Protein AF-A0A382ESF4-F1 (afdb_monomer)

Sequence (147 aa):
MPLMDVEKRSALSFVPGSHRWNKKFRQQDFGELNPDNQKDVNKAVFDSSWEPMPDIDSDREKYNVVSWEMAAGDCVAFNGRIIHGGSGQLTSGRELQVFNTQWLGNDVKVHFKSYGMDPDHTDKMRHYGMNSGDAVDGSVYPEFNIL

Solvent-accessible surface area (backbone atoms only — not comparable to full-atom values): 9582 Å² total; per-residue (Å²): 56,32,77,41,71,35,56,43,68,47,24,62,31,35,31,74,71,45,52,72,52,98,70,56,60,44,75,83,42,65,43,74,64,47,85,82,68,68,78,91,60,68,68,61,57,67,67,86,90,41,40,76,62,76,75,54,81,84,45,39,72,87,52,55,58,43,63,49,66,37,54,54,68,43,76,82,87,79,66,91,62,40,50,64,50,62,68,82,48,64,62,89,96,60,80,94,50,68,55,83,86,87,86,81,62,97,85,46,55,42,73,83,64,100,55,54,61,90,85,72,55,62,67,63,41,43,74,74,69,54,50,70,69,35,69,77,50,68,89,83,44,85,75,86,81,83,129

Organism: NCBI:txid408172

Structure (mmCIF, N/CA/C/O backbone):
data_AF-A0A382ESF4-F1
#
_entry.id   AF-A0A382ESF4-F1
#
loop_
_atom_site.group_PDB
_atom_site.id
_atom_site.type_symbol
_atom_site.label_atom_id
_atom_site.label_alt_id
_atom_site.label_comp_id
_atom_site.label_asym_id
_atom_site.label_entity_id
_atom_site.label_seq_id
_atom_site.pdbx_PDB_ins_code
_atom_site.Cartn_x
_atom_site.Cartn_y
_atom_site.Cartn_z
_atom_site.occupancy
_atom_site.B_iso_or_equiv
_atom_site.auth_seq_id
_atom_site.auth_comp_id
_atom_site.auth_asym_id
_atom_site.auth_atom_id
_atom_site.pdbx_PDB_model_num
ATOM 1 N N . MET A 1 1 ? -5.433 -9.328 3.497 1.00 96.06 1 MET A N 1
ATOM 2 C CA . MET A 1 1 ? -6.135 -10.520 4.005 1.00 96.06 1 MET A CA 1
ATOM 3 C C . MET A 1 1 ? -5.675 -10.763 5.432 1.00 96.06 1 MET A C 1
ATOM 5 O O . MET A 1 1 ? -4.474 -10.949 5.615 1.00 96.06 1 MET A O 1
ATOM 9 N N . PRO A 1 2 ? -6.543 -10.677 6.447 1.00 96.06 2 PRO A N 1
ATOM 10 C CA . PRO A 1 2 ? -6.136 -10.948 7.812 1.00 96.06 2 PRO A CA 1
ATOM 11 C C . PRO A 1 2 ? -5.982 -12.461 8.032 1.00 96.06 2 PRO A C 1
ATOM 13 O O . PRO A 1 2 ? -6.700 -13.264 7.435 1.00 96.06 2 PRO A O 1
ATOM 16 N N . LEU A 1 3 ? -5.025 -12.848 8.874 1.00 96.88 3 LEU A N 1
ATOM 17 C CA . LEU A 1 3 ? -4.767 -14.246 9.259 1.00 96.88 3 LEU A CA 1
ATOM 18 C C . LEU A 1 3 ? -5.537 -14.655 10.529 1.00 96.88 3 LEU A C 1
ATOM 20 O O . LEU A 1 3 ? -5.321 -15.724 11.087 1.00 96.88 3 LEU A O 1
ATOM 24 N N . MET A 1 4 ? -6.426 -13.775 10.980 1.00 95.12 4 MET A N 1
ATOM 25 C CA . MET A 1 4 ? -7.251 -13.871 12.177 1.00 95.12 4 MET A CA 1
ATOM 26 C C . MET A 1 4 ? -8.509 -13.021 11.979 1.00 95.12 4 MET A C 1
ATOM 28 O O . MET A 1 4 ? -8.555 -12.203 11.061 1.00 95.12 4 MET A O 1
ATOM 32 N N . ASP A 1 5 ? -9.497 -13.164 12.856 1.00 95.69 5 ASP A N 1
ATOM 33 C CA . ASP A 1 5 ? -10.654 -12.270 12.849 1.00 95.69 5 ASP A CA 1
ATOM 34 C C . ASP A 1 5 ? -10.246 -10.852 13.269 1.00 95.69 5 ASP A C 1
ATOM 36 O O . ASP A 1 5 ? -9.446 -10.653 14.191 1.00 95.69 5 ASP A O 1
ATOM 40 N N . VAL A 1 6 ? -10.810 -9.857 12.590 1.00 95.25 6 VAL A N 1
ATOM 41 C CA . VAL A 1 6 ? -10.530 -8.436 12.789 1.00 95.25 6 VAL A CA 1
ATOM 42 C C . VAL A 1 6 ? -11.838 -7.689 13.010 1.00 95.25 6 VAL A C 1
ATOM 44 O O . VAL A 1 6 ? -12.696 -7.598 12.132 1.00 95.25 6 VAL A O 1
ATOM 47 N N . GLU A 1 7 ? -11.961 -7.099 14.196 1.00 95.25 7 GLU A N 1
ATOM 48 C CA . GLU A 1 7 ? -13.051 -6.189 14.533 1.00 95.25 7 GLU A CA 1
ATOM 49 C C . GLU A 1 7 ? -12.981 -4.930 13.658 1.00 95.25 7 GLU A C 1
ATOM 51 O O . GLU A 1 7 ? -11.901 -4.399 13.381 1.00 95.25 7 GLU A O 1
ATOM 56 N N . LYS A 1 8 ? -14.137 -4.366 13.297 1.00 94.31 8 LYS A N 1
ATOM 57 C CA . LYS A 1 8 ? -14.228 -3.181 12.425 1.00 94.31 8 LYS A CA 1
ATOM 58 C C . LYS A 1 8 ? -13.408 -1.990 12.929 1.00 94.31 8 LYS A C 1
ATOM 60 O O . LYS A 1 8 ? -12.912 -1.202 12.126 1.00 94.31 8 LYS A O 1
ATOM 65 N N . ARG A 1 9 ? -13.264 -1.851 14.252 1.00 92.06 9 ARG A N 1
ATOM 66 C CA . ARG A 1 9 ? -12.460 -0.793 14.879 1.00 92.06 9 ARG A CA 1
ATOM 67 C C . ARG A 1 9 ? -10.964 -0.937 14.620 1.00 92.06 9 ARG A C 1
ATOM 69 O O . ARG A 1 9 ? -10.277 0.071 14.636 1.00 92.06 9 ARG A O 1
ATOM 76 N N . SER A 1 10 ? -10.478 -2.154 14.385 1.00 93.50 10 SER A N 1
ATOM 77 C CA . SER A 1 10 ? -9.075 -2.481 14.101 1.00 93.50 10 SER A CA 1
ATOM 78 C C . SER A 1 10 ? -8.799 -2.630 12.602 1.00 93.50 10 SER A C 1
ATOM 80 O O . SER A 1 10 ? -7.643 -2.649 12.185 1.00 93.50 10 SER A O 1
ATOM 82 N N . ALA A 1 11 ? -9.853 -2.757 11.792 1.00 94.12 11 ALA A N 1
ATOM 83 C CA . ALA A 1 11 ? -9.760 -2.963 10.357 1.00 94.12 11 ALA A CA 1
ATOM 84 C C . ALA A 1 11 ? -9.249 -1.724 9.608 1.00 94.12 11 ALA A C 1
ATOM 86 O O . ALA A 1 11 ? -9.372 -0.577 10.052 1.00 94.12 11 ALA A O 1
ATOM 87 N N . LEU A 1 12 ? -8.720 -1.970 8.409 1.00 95.12 12 LEU A N 1
ATOM 88 C CA . LEU A 1 12 ? -8.367 -0.907 7.481 1.00 95.12 12 LEU A CA 1
ATOM 89 C C . LEU A 1 12 ? -9.631 -0.133 7.071 1.00 95.12 12 LEU A C 1
ATOM 91 O O . LEU A 1 12 ? -10.673 -0.719 6.772 1.00 95.12 12 LEU A O 1
ATOM 95 N N . SER A 1 13 ? -9.529 1.191 7.073 1.00 96.31 13 SER A N 1
ATOM 96 C CA . SER A 1 13 ? -10.573 2.112 6.634 1.00 96.31 13 SER A CA 1
ATOM 97 C C . SER A 1 13 ? -10.194 2.757 5.305 1.00 96.31 13 SER A C 1
ATOM 99 O O . SER A 1 13 ? -9.012 2.955 5.026 1.00 96.31 13 SER A O 1
ATOM 101 N N . PHE A 1 14 ? -11.193 3.119 4.503 1.00 97.81 14 PHE A N 1
ATOM 102 C CA . PHE A 1 14 ? -11.013 3.675 3.162 1.00 97.81 14 PHE A CA 1
ATOM 103 C C . PHE A 1 14 ? -11.876 4.914 2.952 1.00 97.81 14 PHE A C 1
ATOM 105 O O . PHE A 1 14 ? -12.993 4.977 3.459 1.00 97.81 14 PHE A O 1
ATOM 112 N N . VAL A 1 15 ? -11.391 5.852 2.136 1.00 97.88 15 VAL A N 1
ATOM 113 C CA . VAL A 1 15 ? -12.175 6.983 1.611 1.00 97.88 15 VAL A CA 1
ATOM 114 C C . VAL A 1 15 ? -12.630 6.642 0.186 1.00 97.88 15 VAL A C 1
ATOM 116 O O . VAL A 1 15 ? -11.813 6.714 -0.747 1.00 97.88 15 VAL A O 1
ATOM 119 N N . PRO A 1 16 ? -13.901 6.256 -0.037 1.00 97.88 16 PRO A N 1
ATOM 120 C CA . PRO A 1 16 ? -14.390 5.881 -1.359 1.00 97.88 16 PRO A CA 1
ATOM 121 C C . PRO A 1 16 ? -14.186 6.997 -2.392 1.00 97.88 16 PRO A C 1
ATOM 123 O O . PRO A 1 16 ? -14.405 8.175 -2.128 1.00 97.88 16 PRO A O 1
ATOM 126 N N . GLY A 1 17 ? -13.738 6.634 -3.596 1.00 97.12 17 GLY A N 1
ATOM 127 C CA . GLY A 1 17 ? -13.536 7.582 -4.701 1.00 97.12 17 GLY A CA 1
ATOM 128 C C . GLY A 1 17 ? -12.284 8.470 -4.616 1.00 97.12 17 GLY A C 1
ATOM 129 O O . GLY A 1 17 ? -11.934 9.090 -5.620 1.00 97.12 17 GLY A O 1
ATOM 130 N N . SER A 1 18 ? -11.560 8.485 -3.491 1.00 97.06 18 SER A N 1
ATOM 131 C CA . SER A 1 18 ? -10.358 9.324 -3.302 1.00 97.06 18 SER A CA 1
ATOM 132 C C . SER A 1 18 ? -9.241 9.080 -4.324 1.00 97.06 18 SER A C 1
ATOM 134 O O . SER A 1 18 ? -8.555 10.015 -4.727 1.00 97.06 18 SER A O 1
ATOM 136 N N . HIS A 1 19 ? -9.123 7.859 -4.850 1.00 95.88 19 HIS A N 1
ATOM 137 C CA . HIS A 1 19 ? -8.184 7.511 -5.927 1.00 95.88 19 HIS A CA 1
ATOM 138 C C . HIS A 1 19 ? -8.377 8.330 -7.221 1.00 95.88 19 HIS A C 1
ATOM 140 O O . HIS A 1 19 ? -7.479 8.374 -8.063 1.00 95.88 19 HIS A O 1
ATOM 146 N N . ARG A 1 20 ? -9.537 8.980 -7.395 1.00 96.56 20 ARG A N 1
ATOM 147 C CA . ARG A 1 20 ? -9.863 9.840 -8.546 1.00 96.56 20 ARG A CA 1
ATOM 148 C C . ARG A 1 20 ? -9.585 11.318 -8.295 1.00 96.56 20 ARG A C 1
ATOM 150 O O . ARG A 1 20 ? -9.730 12.115 -9.219 1.00 96.56 20 ARG A O 1
ATOM 157 N N . TRP A 1 21 ? -9.228 11.710 -7.075 1.00 94.94 21 TRP A N 1
ATOM 158 C CA . TRP A 1 21 ? -8.927 13.104 -6.776 1.00 94.94 21 TRP A CA 1
ATOM 159 C C . TRP A 1 21 ? -7.693 13.550 -7.563 1.00 94.94 21 TRP A C 1
ATOM 161 O O . TRP A 1 21 ? -6.698 12.829 -7.667 1.00 94.94 21 TRP A O 1
ATOM 171 N N . ASN A 1 22 ? -7.755 14.757 -8.124 1.00 93.50 22 ASN A N 1
ATOM 172 C CA . ASN A 1 22 ? -6.653 15.346 -8.883 1.00 93.50 22 ASN A CA 1
ATOM 173 C C . ASN A 1 22 ? -5.647 16.044 -7.953 1.00 93.50 22 ASN A C 1
ATOM 175 O O . ASN A 1 22 ? -5.312 17.210 -8.140 1.00 93.50 22 ASN A O 1
ATOM 179 N N . LYS A 1 23 ? -5.240 15.338 -6.896 1.00 90.50 23 LYS A N 1
ATOM 180 C CA . LYS A 1 23 ? -4.344 15.819 -5.844 1.00 90.50 23 LYS A CA 1
ATOM 181 C C . LYS A 1 23 ? -3.328 14.742 -5.494 1.00 90.50 23 LYS A C 1
ATOM 183 O O . LYS A 1 23 ? -3.600 13.550 -5.649 1.00 90.50 23 LYS A O 1
ATOM 188 N N . LYS A 1 24 ? -2.157 15.168 -5.026 1.00 88.31 24 LYS A N 1
ATOM 189 C CA . LYS A 1 24 ? -1.113 14.290 -4.491 1.00 88.31 24 LYS A CA 1
ATOM 190 C C . LYS A 1 24 ? -0.892 14.666 -3.038 1.00 88.31 2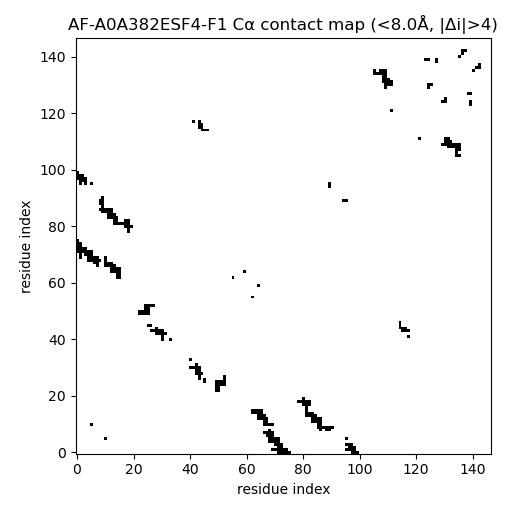4 LYS A C 1
ATOM 192 O O . LYS A 1 24 ? -0.623 15.832 -2.763 1.00 88.31 24 LYS A O 1
ATOM 197 N N . PHE A 1 25 ? -1.004 13.689 -2.148 1.00 89.56 25 PHE A N 1
ATOM 198 C CA . PHE A 1 25 ? -0.799 13.886 -0.719 1.00 89.56 25 PHE A CA 1
ATOM 199 C C . PHE A 1 25 ? 0.488 13.213 -0.281 1.00 89.56 25 PHE A C 1
ATOM 201 O O . PHE A 1 25 ? 0.766 12.089 -0.705 1.00 89.56 25 PHE A O 1
ATOM 208 N N . ARG A 1 26 ? 1.262 13.892 0.562 1.00 85.94 26 ARG A N 1
ATOM 209 C CA . ARG A 1 26 ? 2.427 13.308 1.233 1.00 85.94 26 ARG A CA 1
ATOM 210 C C . ARG A 1 26 ? 1.951 12.134 2.087 1.00 85.94 26 ARG A C 1
ATOM 212 O O . ARG A 1 26 ? 0.948 12.267 2.791 1.00 85.94 26 ARG A O 1
ATOM 219 N N . GLN A 1 27 ? 2.634 10.993 2.012 1.00 79.31 27 GLN A N 1
ATOM 220 C CA . GLN A 1 27 ? 2.388 9.930 2.987 1.00 79.31 27 GLN A CA 1
ATOM 221 C C . GLN A 1 27 ? 2.973 10.362 4.334 1.00 79.31 27 GLN A C 1
ATOM 223 O O . GLN A 1 27 ? 3.895 11.179 4.380 1.00 79.31 27 GLN A O 1
ATOM 228 N N . GLN A 1 28 ? 2.426 9.826 5.422 1.00 77.69 28 GLN A N 1
ATOM 229 C CA . GLN A 1 28 ? 2.998 10.034 6.745 1.00 77.69 28 GLN A CA 1
ATOM 230 C C . GLN A 1 28 ? 4.413 9.445 6.776 1.00 77.69 28 GLN A C 1
ATOM 232 O O . GLN A 1 28 ? 4.602 8.281 6.421 1.00 77.69 28 GLN A O 1
ATOM 237 N N . ASP A 1 29 ? 5.395 10.233 7.216 1.00 76.56 29 ASP A N 1
ATOM 238 C CA . ASP A 1 29 ? 6.707 9.693 7.555 1.00 76.56 29 ASP A CA 1
ATOM 239 C C . ASP A 1 29 ? 6.586 8.967 8.901 1.00 76.56 29 ASP A C 1
ATOM 241 O O . ASP A 1 29 ? 6.529 9.586 9.965 1.00 76.56 29 ASP A O 1
ATOM 245 N N . PHE A 1 30 ? 6.468 7.639 8.860 1.00 73.25 30 PHE A N 1
ATOM 246 C CA . PHE A 1 30 ? 6.404 6.824 10.074 1.00 73.25 30 PHE A CA 1
ATOM 247 C C . PHE A 1 30 ? 7.755 6.770 10.801 1.00 73.25 30 PHE A C 1
ATOM 249 O O . PHE A 1 30 ? 7.780 6.512 12.006 1.00 73.25 30 PHE A O 1
ATOM 256 N N . GLY A 1 31 ? 8.857 7.094 10.115 1.00 71.31 31 GLY A N 1
ATOM 257 C CA . GLY A 1 31 ? 10.165 7.269 10.736 1.00 71.31 31 GLY A CA 1
ATOM 258 C C . GLY A 1 31 ? 10.229 8.470 11.681 1.00 71.31 31 GLY A C 1
ATOM 259 O O . GLY A 1 31 ? 11.092 8.505 12.556 1.00 71.31 31 GLY A O 1
ATOM 260 N N . GLU A 1 32 ? 9.307 9.433 11.569 1.00 73.62 32 GLU A N 1
ATOM 261 C CA . GLU A 1 32 ? 9.180 10.531 12.536 1.00 73.62 32 GLU A CA 1
ATOM 262 C C . GLU A 1 32 ? 8.492 10.108 13.835 1.00 73.62 32 GLU A C 1
ATOM 264 O O . GLU A 1 32 ? 8.803 10.671 14.883 1.00 73.62 32 GLU A O 1
ATOM 269 N N . LEU A 1 33 ? 7.584 9.124 13.798 1.00 73.75 33 LEU A N 1
ATOM 270 C CA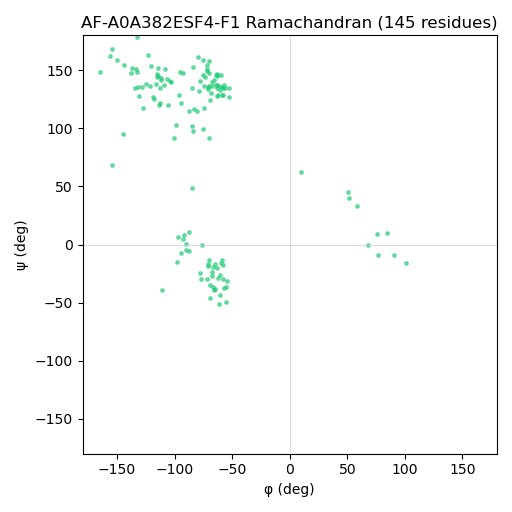 . LEU A 1 33 ? 6.887 8.682 15.010 1.00 73.75 33 LEU A CA 1
ATOM 271 C C . LEU A 1 33 ? 7.849 8.023 16.004 1.00 73.75 33 LEU A C 1
ATOM 273 O O . LEU A 1 33 ? 7.658 8.209 17.201 1.00 73.75 33 LEU A O 1
ATOM 277 N N . ASN A 1 34 ? 8.838 7.267 15.495 1.00 73.81 34 ASN A N 1
ATOM 278 C CA . ASN A 1 34 ? 9.937 6.567 16.187 1.00 73.81 34 ASN A CA 1
ATOM 279 C C . ASN A 1 34 ? 9.841 6.514 17.733 1.00 73.81 34 ASN A C 1
ATOM 281 O O . ASN A 1 34 ? 10.721 7.040 18.422 1.00 73.81 34 ASN A O 1
ATOM 285 N N . PRO A 1 35 ? 8.795 5.878 18.299 1.00 76.06 35 PRO A N 1
ATOM 286 C CA . PRO A 1 35 ? 8.517 5.955 19.735 1.00 76.06 35 PRO A CA 1
ATOM 287 C C . PRO A 1 35 ? 9.596 5.252 20.569 1.00 76.06 35 PRO A C 1
ATOM 289 O O . PRO A 1 35 ? 9.824 5.608 21.724 1.00 76.06 35 PRO A O 1
ATOM 292 N N . ASP A 1 36 ? 10.303 4.303 19.953 1.00 82.94 36 ASP A N 1
ATOM 293 C CA . ASP A 1 36 ? 11.367 3.512 20.566 1.00 82.94 36 ASP A CA 1
ATOM 294 C C . ASP A 1 36 ? 12.769 4.119 20.359 1.00 82.94 36 ASP A C 1
ATOM 296 O O . ASP A 1 36 ? 13.767 3.510 20.745 1.00 82.94 36 ASP A O 1
ATOM 300 N N . ASN A 1 37 ? 12.870 5.316 19.759 1.00 81.62 37 ASN A N 1
ATOM 301 C CA . ASN A 1 37 ? 14.129 6.024 19.482 1.00 81.62 37 ASN A CA 1
ATOM 302 C C . ASN A 1 37 ? 15.183 5.166 18.756 1.00 81.62 37 ASN A C 1
ATOM 304 O O . ASN A 1 37 ? 16.383 5.239 19.048 1.00 81.62 37 ASN A O 1
ATOM 308 N N . GLN A 1 38 ? 14.749 4.349 17.798 1.00 82.19 38 GLN A N 1
ATOM 309 C CA . GLN A 1 38 ? 15.653 3.556 16.973 1.00 82.19 38 GLN A CA 1
ATOM 310 C C . GLN A 1 38 ? 16.566 4.475 16.148 1.00 82.19 38 GLN A C 1
ATOM 312 O O . GLN A 1 38 ? 16.172 5.567 15.729 1.00 82.19 38 GLN A O 1
ATOM 317 N N . LYS A 1 39 ? 17.812 4.044 15.938 1.00 81.19 39 LYS A N 1
ATOM 318 C CA . LYS A 1 39 ? 18.749 4.723 15.035 1.00 81.19 39 LYS A CA 1
ATOM 319 C C . LYS A 1 39 ? 18.501 4.251 13.606 1.00 81.19 39 LYS A C 1
ATOM 321 O O . LYS A 1 39 ? 18.037 3.135 13.411 1.00 81.19 39 LYS A O 1
ATOM 326 N N . ASP A 1 40 ? 18.826 5.105 12.640 1.00 77.69 40 ASP A N 1
ATOM 327 C CA . ASP A 1 40 ? 18.800 4.768 11.210 1.00 77.69 40 ASP A CA 1
ATOM 328 C C . ASP A 1 40 ? 17.423 4.305 10.694 1.00 77.69 40 ASP A C 1
ATOM 330 O O . ASP A 1 40 ? 17.325 3.478 9.792 1.00 77.69 40 ASP A O 1
ATOM 334 N N . VAL A 1 41 ? 16.342 4.856 11.262 1.00 73.69 41 VAL A N 1
ATOM 335 C CA . VAL A 1 41 ? 14.977 4.595 10.784 1.00 73.69 41 VAL A CA 1
ATOM 336 C C . VAL A 1 41 ? 14.791 5.222 9.407 1.00 73.69 41 VAL A C 1
ATOM 338 O O . VAL A 1 41 ? 15.093 6.403 9.207 1.00 73.69 41 VAL A O 1
ATOM 341 N N . ASN A 1 42 ? 14.267 4.434 8.469 1.00 71.12 42 ASN A N 1
ATOM 342 C CA . ASN A 1 42 ? 13.914 4.908 7.137 1.00 71.12 42 ASN A CA 1
ATOM 343 C C . ASN A 1 42 ? 12.928 6.077 7.232 1.00 71.12 42 ASN A C 1
ATOM 345 O O . ASN A 1 42 ? 11.953 6.023 7.981 1.00 71.12 42 ASN A O 1
ATOM 349 N N . LYS A 1 43 ? 13.187 7.124 6.446 1.00 72.62 43 LYS A N 1
ATOM 350 C CA . LYS A 1 43 ? 12.330 8.307 6.356 1.00 72.62 43 LYS A CA 1
ATOM 351 C C . LYS A 1 43 ? 11.674 8.401 4.997 1.00 72.62 43 LYS A C 1
ATOM 353 O O . LYS A 1 43 ? 12.316 8.156 3.973 1.00 72.62 43 LYS A O 1
ATOM 358 N N . ALA A 1 44 ? 10.421 8.827 4.984 1.00 73.31 44 ALA A N 1
ATOM 359 C CA . ALA A 1 44 ? 9.713 9.124 3.751 1.00 73.31 44 ALA A CA 1
ATOM 360 C C . ALA A 1 44 ? 9.971 10.580 3.326 1.00 73.31 44 ALA A C 1
ATOM 362 O O . ALA A 1 44 ? 9.564 11.526 3.997 1.00 73.31 44 ALA A O 1
ATOM 363 N N . VAL A 1 45 ? 10.633 10.774 2.183 1.00 72.38 45 VAL A N 1
ATOM 364 C CA . VAL A 1 45 ? 10.890 12.111 1.624 1.00 72.38 45 VAL A CA 1
ATOM 365 C C . VAL A 1 45 ? 9.964 12.341 0.437 1.00 72.38 45 VAL A C 1
ATOM 367 O O . VAL A 1 45 ? 10.020 11.614 -0.553 1.00 72.38 45 VAL A O 1
ATOM 370 N N . PHE A 1 46 ? 9.126 13.376 0.513 1.00 71.50 46 PHE A N 1
ATOM 371 C CA . PHE A 1 46 ? 8.218 13.753 -0.571 1.00 71.50 46 PHE A CA 1
ATOM 372 C C . PHE A 1 46 ? 8.566 15.114 -1.162 1.00 71.50 46 PHE A C 1
ATOM 374 O O . PHE A 1 46 ? 9.086 16.003 -0.491 1.00 71.50 46 PHE A O 1
ATOM 381 N N . ASP A 1 47 ? 8.221 15.271 -2.437 1.00 75.50 47 ASP A N 1
ATOM 382 C CA . ASP A 1 47 ? 8.299 16.541 -3.148 1.00 75.50 47 ASP A CA 1
ATOM 383 C C . ASP A 1 47 ? 7.452 17.610 -2.431 1.00 75.50 47 ASP A C 1
ATOM 385 O O . ASP A 1 47 ? 6.307 17.369 -2.032 1.00 75.50 47 ASP A O 1
ATOM 389 N N . SER A 1 48 ? 8.013 18.809 -2.269 1.00 78.06 48 SER A N 1
ATOM 390 C CA . SER A 1 48 ? 7.367 19.907 -1.547 1.00 78.06 48 SER A CA 1
ATOM 391 C C . SER A 1 48 ? 6.064 20.382 -2.201 1.00 78.06 48 SER A C 1
ATOM 393 O O . SER A 1 48 ? 5.222 20.955 -1.507 1.00 78.06 48 SER A O 1
ATOM 395 N N . SER A 1 49 ? 5.849 20.098 -3.489 1.00 85.75 49 SER A N 1
ATOM 396 C CA . SER A 1 49 ? 4.603 20.383 -4.213 1.00 85.75 49 SER A CA 1
ATOM 397 C C . SER A 1 49 ? 3.415 19.509 -3.796 1.00 85.75 49 SER A C 1
ATOM 399 O O . SER A 1 49 ? 2.280 19.817 -4.159 1.00 85.75 49 SER A O 1
ATOM 401 N N . TRP A 1 50 ? 3.641 18.418 -3.056 1.00 87.81 50 TRP A N 1
ATOM 402 C CA . TRP A 1 50 ? 2.566 17.537 -2.598 1.00 87.81 50 TRP A CA 1
ATOM 403 C C . TRP A 1 50 ? 1.850 18.153 -1.394 1.00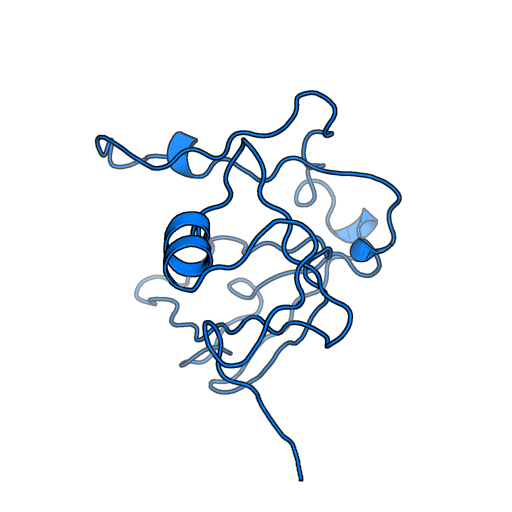 87.81 50 TRP A C 1
ATOM 405 O O . TRP A 1 50 ? 2.486 18.725 -0.504 1.00 87.81 50 TRP A O 1
ATOM 415 N N . GLU A 1 51 ? 0.528 18.008 -1.352 1.00 91.25 51 GLU A N 1
ATOM 416 C CA . GLU A 1 51 ? -0.319 18.518 -0.273 1.00 91.25 51 GLU A CA 1
ATOM 417 C C . GLU A 1 51 ? -0.129 17.684 1.010 1.00 91.25 51 GLU A C 1
ATOM 419 O O . GLU A 1 51 ? 0.154 16.485 0.934 1.00 91.25 51 GLU A O 1
ATOM 424 N N . PRO A 1 52 ? -0.284 18.269 2.209 1.00 89.38 52 PRO A N 1
ATOM 425 C CA . PRO A 1 52 ? -0.399 17.476 3.429 1.00 89.38 52 PRO A CA 1
ATOM 426 C C . PRO A 1 52 ? -1.656 16.599 3.372 1.00 89.38 52 PRO A C 1
ATOM 428 O O . PRO A 1 52 ? -2.672 17.008 2.803 1.00 89.38 52 PRO A O 1
ATOM 431 N N . MET A 1 53 ? -1.598 15.403 3.963 1.00 90.62 53 MET A N 1
ATOM 432 C CA . MET A 1 53 ? -2.777 14.545 4.081 1.00 90.62 53 MET A CA 1
ATOM 433 C C . MET A 1 53 ? -3.879 15.299 4.849 1.00 90.62 53 MET A C 1
ATOM 435 O O . MET A 1 53 ? -3.592 15.837 5.921 1.00 90.62 53 MET A O 1
ATOM 439 N N . PRO A 1 54 ? -5.119 15.387 4.330 1.00 92.12 54 PRO A N 1
ATOM 440 C CA . PRO A 1 54 ? -6.227 15.925 5.107 1.00 92.12 54 PRO A CA 1
ATOM 441 C C . PRO A 1 54 ? -6.447 15.086 6.366 1.00 92.12 54 PRO A C 1
ATOM 443 O O . PRO A 1 54 ? -6.306 13.866 6.335 1.00 92.12 54 PRO A O 1
ATOM 446 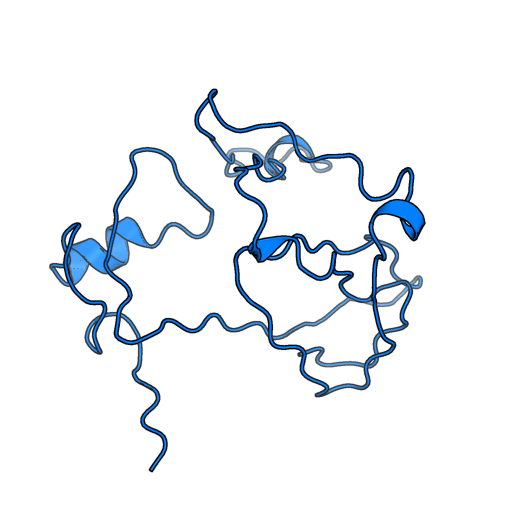N N . ASP A 1 55 ? -6.850 15.735 7.455 1.00 92.56 55 ASP A N 1
ATOM 447 C CA . ASP A 1 55 ? -7.261 15.038 8.670 1.00 92.56 55 ASP A CA 1
ATOM 448 C C . ASP A 1 55 ? -8.598 14.319 8.425 1.00 92.56 55 ASP A C 1
ATOM 450 O O . ASP A 1 55 ? -9.680 14.905 8.530 1.00 92.56 55 ASP A O 1
ATOM 454 N N . ILE A 1 56 ? -8.506 13.054 8.011 1.00 94.62 56 ILE A N 1
ATOM 455 C CA . ILE A 1 56 ? -9.660 12.204 7.711 1.00 94.62 56 ILE A CA 1
ATOM 456 C C . ILE A 1 56 ? -10.425 11.843 8.987 1.00 94.62 56 ILE A C 1
ATOM 458 O O . ILE A 1 56 ? -11.651 11.733 8.950 1.00 94.62 56 ILE A O 1
ATOM 462 N N . ASP A 1 57 ? -9.723 11.668 10.106 1.00 91.12 57 ASP A N 1
ATOM 463 C CA . ASP A 1 57 ? -10.331 11.213 11.355 1.00 91.12 57 ASP A CA 1
ATOM 464 C C . ASP A 1 57 ? -11.088 12.325 12.083 1.00 91.12 57 ASP A C 1
ATOM 466 O O . ASP A 1 57 ? -12.057 12.025 12.783 1.00 91.12 57 ASP A O 1
ATOM 470 N N . SER A 1 58 ? -10.734 13.595 11.855 1.00 94.56 58 SER A N 1
ATOM 471 C CA . SER A 1 58 ? -11.494 14.736 12.384 1.00 94.56 58 SER A CA 1
ATOM 472 C C . SER A 1 58 ? -12.947 14.798 11.901 1.00 94.56 58 SER A C 1
ATOM 474 O O . SER A 1 58 ? -13.790 15.365 12.594 1.00 94.56 58 SER A O 1
ATOM 476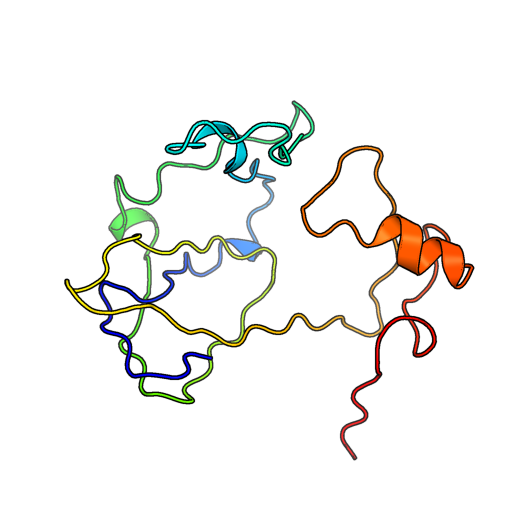 N N . ASP A 1 59 ? -13.254 14.227 10.729 1.00 94.44 59 ASP A N 1
ATOM 477 C CA . ASP A 1 59 ? -14.589 14.276 10.122 1.00 94.44 59 ASP A CA 1
ATOM 478 C C . ASP A 1 59 ? -14.824 13.088 9.172 1.00 94.44 59 ASP A C 1
ATOM 480 O O . ASP A 1 59 ? -14.897 13.210 7.945 1.00 94.44 59 ASP A O 1
ATOM 484 N N . ARG A 1 60 ? -14.922 11.889 9.751 1.00 94.88 60 ARG A N 1
ATOM 485 C CA . ARG A 1 60 ? -15.083 10.636 8.991 1.00 94.88 60 ARG A CA 1
ATOM 486 C C . ARG A 1 60 ? -16.375 10.588 8.166 1.00 94.88 60 ARG A C 1
ATOM 488 O O . ARG A 1 60 ? -16.401 9.928 7.125 1.00 94.88 60 ARG A O 1
ATOM 495 N N . GLU A 1 61 ? -17.429 11.275 8.607 1.00 96.75 61 GLU A N 1
ATOM 496 C CA . GLU A 1 61 ? -18.713 11.341 7.898 1.00 96.75 61 GLU A CA 1
ATOM 497 C C . GLU A 1 61 ? -18.589 12.142 6.601 1.00 96.75 61 GLU A C 1
ATOM 499 O O . GLU A 1 61 ? -18.985 11.650 5.543 1.00 96.75 61 GLU A O 1
ATOM 504 N N . LYS A 1 62 ? -17.940 13.313 6.631 1.00 96.94 62 LYS A N 1
ATOM 505 C CA . LYS A 1 62 ? -17.673 14.122 5.430 1.00 96.94 62 LYS A CA 1
ATOM 506 C C . LYS A 1 62 ? -16.936 13.355 4.336 1.00 96.94 62 LYS A C 1
ATOM 508 O O . LYS A 1 62 ? -17.185 13.579 3.150 1.00 96.94 62 LYS A O 1
ATOM 513 N N . TYR A 1 63 ? -16.016 12.471 4.716 1.00 96.69 63 TYR A N 1
ATOM 514 C CA . TYR A 1 63 ? -15.245 11.665 3.768 1.00 96.69 63 TYR A CA 1
ATOM 515 C C . TYR A 1 63 ? -15.906 10.321 3.426 1.00 96.69 63 TYR A C 1
ATOM 517 O O . TYR A 1 63 ? -15.350 9.569 2.625 1.00 96.69 63 TYR A O 1
ATOM 525 N N . ASN A 1 64 ? -17.085 10.018 3.982 1.00 97.19 64 ASN A N 1
ATOM 526 C CA . ASN A 1 64 ? -17.779 8.738 3.819 1.00 97.19 64 ASN A CA 1
ATOM 527 C C . ASN A 1 64 ? -16.867 7.538 4.117 1.00 97.19 64 ASN A C 1
ATOM 529 O O . ASN A 1 64 ? -16.809 6.587 3.334 1.00 97.19 64 ASN A O 1
ATOM 533 N N . VAL A 1 65 ? -16.099 7.602 5.208 1.00 97.62 65 VAL A N 1
ATOM 534 C CA . VAL A 1 65 ? -15.108 6.568 5.525 1.00 97.62 65 VAL A CA 1
ATOM 535 C C . VAL A 1 65 ? -15.794 5.223 5.760 1.00 97.62 65 VAL A C 1
ATOM 537 O O . VAL A 1 65 ? -16.694 5.106 6.593 1.00 97.62 65 VAL A O 1
ATOM 540 N N . VAL A 1 66 ? -15.329 4.186 5.063 1.00 97.31 66 VAL A N 1
ATOM 541 C CA . VAL A 1 66 ? -15.861 2.821 5.173 1.00 97.31 66 VAL A CA 1
ATOM 542 C C . VAL A 1 66 ? -14.829 1.856 5.744 1.00 97.31 66 VAL A C 1
ATOM 544 O O . VAL A 1 66 ? -13.637 1.965 5.462 1.00 97.31 66 VAL A O 1
ATOM 547 N N . SER A 1 67 ? -15.306 0.900 6.537 1.00 96.81 67 SER A N 1
ATOM 548 C CA . SER A 1 67 ? -14.556 -0.255 7.038 1.00 96.81 67 SER A CA 1
ATOM 549 C C . SER A 1 67 ? -15.525 -1.385 7.392 1.00 96.81 67 SER A C 1
ATOM 551 O O . SER A 1 67 ? -16.729 -1.151 7.576 1.00 96.81 67 SER A O 1
ATOM 553 N N . TRP A 1 68 ? -15.004 -2.603 7.503 1.00 96.38 68 TRP A N 1
ATOM 554 C CA . TRP A 1 68 ? -15.788 -3.815 7.735 1.00 96.38 68 TRP A CA 1
ATOM 555 C C . TRP A 1 68 ? -15.155 -4.658 8.837 1.00 96.38 68 TRP A C 1
ATOM 557 O O . TRP A 1 68 ? -13.940 -4.617 9.025 1.00 96.38 68 TRP A O 1
ATOM 567 N N . GLU A 1 69 ? -15.983 -5.409 9.562 1.00 96.81 69 GLU A N 1
ATOM 568 C CA . GLU A 1 69 ? -15.486 -6.582 10.284 1.00 96.81 69 GLU A CA 1
ATOM 569 C C . GLU A 1 69 ? -15.015 -7.604 9.251 1.00 96.81 69 GLU A C 1
ATOM 571 O O . GLU A 1 69 ? -15.628 -7.727 8.188 1.00 96.81 69 GLU A O 1
ATOM 576 N N . MET A 1 70 ? -13.915 -8.291 9.540 1.00 96.81 70 MET A N 1
ATOM 577 C CA . MET A 1 70 ? -13.319 -9.259 8.624 1.00 96.81 70 MET A CA 1
ATOM 578 C C . MET A 1 70 ? -13.049 -10.558 9.370 1.00 96.81 70 MET A C 1
ATOM 580 O O . MET A 1 70 ? -12.395 -10.538 10.412 1.00 96.81 70 MET A O 1
ATOM 584 N N . ALA A 1 71 ? -13.516 -11.679 8.837 1.00 97.81 71 ALA A N 1
ATOM 585 C CA . ALA A 1 71 ? -13.094 -12.994 9.295 1.00 97.81 71 ALA A CA 1
ATOM 586 C C . ALA A 1 71 ? -11.683 -13.314 8.777 1.00 97.81 71 ALA A C 1
ATOM 588 O O . ALA A 1 71 ? -11.220 -12.750 7.776 1.00 97.81 71 ALA A O 1
ATOM 589 N N . ALA A 1 72 ? -10.993 -14.248 9.433 1.00 97.06 72 ALA A N 1
ATOM 590 C CA . ALA A 1 72 ? -9.737 -14.784 8.916 1.00 97.06 72 ALA A CA 1
ATOM 591 C C . ALA A 1 72 ? -9.908 -15.283 7.465 1.00 97.06 72 ALA A C 1
ATOM 593 O O . ALA A 1 72 ? -10.790 -16.090 7.173 1.00 97.06 72 ALA A O 1
ATOM 594 N N . GLY A 1 73 ? -9.049 -14.817 6.556 1.00 97.50 73 GLY A N 1
ATOM 595 C CA . GLY A 1 73 ? -9.120 -15.155 5.129 1.00 97.50 73 GLY A CA 1
ATOM 596 C C . GLY A 1 73 ? -9.965 -14.211 4.266 1.00 97.50 73 GLY A C 1
ATOM 597 O O . GLY A 1 73 ? -9.861 -14.284 3.041 1.00 97.50 73 GLY A O 1
ATOM 598 N N . ASP A 1 74 ? -10.723 -13.277 4.851 1.00 98.19 74 ASP A N 1
ATOM 599 C CA . ASP A 1 74 ? -11.432 -12.263 4.067 1.00 98.19 74 ASP A CA 1
ATOM 600 C C . ASP A 1 74 ? -10.456 -11.351 3.306 1.00 98.19 74 ASP A C 1
ATOM 602 O O . ASP A 1 74 ? -9.366 -10.986 3.767 1.00 98.19 74 ASP A O 1
ATOM 606 N N . CYS A 1 75 ? -10.865 -10.921 2.116 1.00 96.88 75 CYS A N 1
ATOM 607 C CA . CYS A 1 75 ? -10.031 -10.119 1.232 1.00 96.88 75 CYS A CA 1
ATOM 608 C C . CYS A 1 75 ? -10.685 -8.780 0.904 1.00 96.88 75 CYS A C 1
ATOM 610 O O . CYS A 1 75 ? -11.857 -8.706 0.549 1.00 96.88 75 CYS A O 1
ATOM 612 N N . VAL A 1 76 ? -9.873 -7.723 0.942 1.00 95.94 76 VAL A N 1
ATOM 613 C CA . VAL A 1 76 ? -10.193 -6.429 0.343 1.00 95.94 76 VAL A CA 1
ATOM 614 C C . VAL A 1 76 ? -9.151 -6.133 -0.728 1.00 95.94 76 VAL A C 1
ATOM 616 O O . VAL A 1 76 ? -7.949 -6.193 -0.468 1.00 95.94 76 VAL A O 1
ATOM 619 N N . ALA A 1 77 ? -9.619 -5.836 -1.935 1.00 96.19 77 ALA A N 1
ATOM 620 C CA . ALA A 1 77 ? -8.794 -5.389 -3.048 1.00 96.19 77 ALA A CA 1
ATOM 621 C C . ALA A 1 77 ? -9.149 -3.937 -3.364 1.00 96.19 77 ALA A C 1
ATOM 623 O O . ALA A 1 77 ? -10.325 -3.572 -3.415 1.00 96.19 77 ALA A O 1
ATOM 624 N N . PHE A 1 78 ? -8.139 -3.095 -3.553 1.00 96.31 78 PHE A N 1
ATOM 625 C CA . PHE A 1 78 ? -8.340 -1.668 -3.759 1.00 96.31 78 PHE A CA 1
ATOM 626 C C . PHE A 1 78 ? -7.243 -1.067 -4.637 1.00 96.31 78 PHE A C 1
ATOM 628 O O . PHE A 1 78 ? -6.149 -1.609 -4.769 1.00 96.31 78 PHE A O 1
ATOM 635 N N . ASN A 1 79 ? -7.543 0.078 -5.250 1.00 95.12 79 ASN A N 1
ATOM 636 C CA . ASN A 1 79 ? -6.577 0.821 -6.051 1.00 95.12 79 ASN A CA 1
ATOM 637 C C . ASN A 1 79 ? -5.513 1.469 -5.148 1.00 95.12 79 ASN A C 1
ATOM 639 O O . ASN A 1 79 ? -5.878 2.146 -4.191 1.00 95.12 79 ASN A O 1
ATOM 643 N N . GLY A 1 80 ? -4.225 1.358 -5.492 1.00 90.50 80 GLY A N 1
ATOM 644 C CA . GLY A 1 80 ? -3.122 1.896 -4.678 1.00 90.50 80 GLY A CA 1
ATOM 645 C C . GLY A 1 80 ? -3.152 3.412 -4.425 1.00 90.50 80 GLY A C 1
ATOM 646 O O . GLY A 1 80 ? -2.485 3.888 -3.514 1.00 90.50 80 GLY A O 1
ATOM 647 N N . ARG A 1 81 ? -3.943 4.185 -5.184 1.00 92.00 81 ARG A N 1
ATOM 648 C CA . ARG A 1 81 ? -4.159 5.626 -4.952 1.00 92.00 81 ARG A CA 1
ATOM 649 C C . ARG A 1 81 ? -5.295 5.939 -3.979 1.00 92.00 81 ARG A C 1
ATOM 651 O O . ARG A 1 81 ? -5.534 7.115 -3.709 1.00 92.00 81 ARG A O 1
ATOM 658 N N . ILE A 1 82 ? -6.056 4.948 -3.515 1.00 96.38 82 ILE A N 1
ATOM 659 C CA . ILE A 1 82 ? -7.126 5.205 -2.550 1.00 96.38 82 ILE A CA 1
ATOM 660 C C . ILE A 1 82 ? -6.507 5.648 -1.222 1.00 96.38 82 ILE A C 1
ATOM 662 O O . ILE A 1 82 ? -5.535 5.055 -0.753 1.00 96.38 82 ILE A O 1
ATOM 666 N N . ILE A 1 83 ? -7.077 6.674 -0.600 1.00 95.75 83 ILE A N 1
ATOM 667 C CA . ILE A 1 83 ? -6.735 7.018 0.778 1.00 95.75 83 ILE A CA 1
ATOM 668 C C . ILE A 1 83 ? -7.280 5.907 1.672 1.00 95.75 83 ILE A C 1
ATOM 670 O O . ILE A 1 83 ? -8.473 5.585 1.630 1.00 95.75 83 ILE A O 1
ATOM 674 N N . HIS A 1 84 ? -6.384 5.320 2.454 1.00 95.19 84 HIS A N 1
ATOM 675 C CA . HIS A 1 84 ? -6.672 4.258 3.401 1.00 95.19 84 HIS A CA 1
ATOM 676 C C . HIS A 1 84 ? -5.805 4.423 4.648 1.00 95.19 84 HIS A C 1
ATOM 678 O O . HIS A 1 84 ? -4.729 5.016 4.588 1.00 95.19 84 HIS A O 1
ATOM 684 N N . GLY A 1 85 ? -6.279 3.905 5.775 1.00 92.38 85 GLY A N 1
ATOM 685 C CA . GLY A 1 85 ? -5.577 3.995 7.051 1.00 92.38 85 GLY A CA 1
ATOM 686 C C . GLY A 1 85 ? -6.149 3.024 8.073 1.00 92.38 85 GLY A C 1
ATOM 687 O O . GLY A 1 85 ? -7.334 2.688 8.030 1.00 92.38 85 GLY A O 1
ATOM 688 N N . GLY A 1 86 ? -5.293 2.528 8.962 1.00 89.25 86 GLY A N 1
ATOM 689 C CA . GLY A 1 86 ? -5.705 1.764 10.137 1.00 89.25 86 GLY A CA 1
ATOM 690 C C . GLY A 1 86 ? -5.876 2.701 11.328 1.00 89.25 86 GLY A C 1
ATOM 691 O O . GLY A 1 86 ? -5.152 3.683 11.445 1.00 89.25 86 GLY A O 1
ATOM 692 N N . SER A 1 87 ? -6.805 2.391 12.227 1.00 84.75 87 SER A N 1
ATOM 693 C CA . SER A 1 87 ? -7.044 3.193 13.438 1.00 84.75 87 SER A CA 1
ATOM 694 C C . SER A 1 87 ? -5.925 3.085 14.486 1.00 84.75 87 SER A C 1
ATOM 696 O O . SER A 1 87 ? -5.904 3.853 15.442 1.00 84.75 87 SER A O 1
ATOM 698 N N . GLY A 1 88 ? -5.066 2.061 14.383 1.00 83.19 88 GLY A N 1
ATOM 699 C CA . GLY A 1 88 ? -4.131 1.665 15.442 1.00 83.19 88 GLY A CA 1
ATOM 700 C C . GLY A 1 88 ? -4.807 1.083 16.693 1.00 83.19 88 GLY A C 1
ATOM 701 O O . GLY A 1 88 ? -4.126 0.698 17.640 1.00 83.19 88 GLY A O 1
ATOM 702 N N . GLN A 1 89 ? -6.140 0.989 16.717 1.00 86.62 89 GLN A N 1
ATOM 703 C CA . GLN A 1 89 ? -6.897 0.487 17.859 1.00 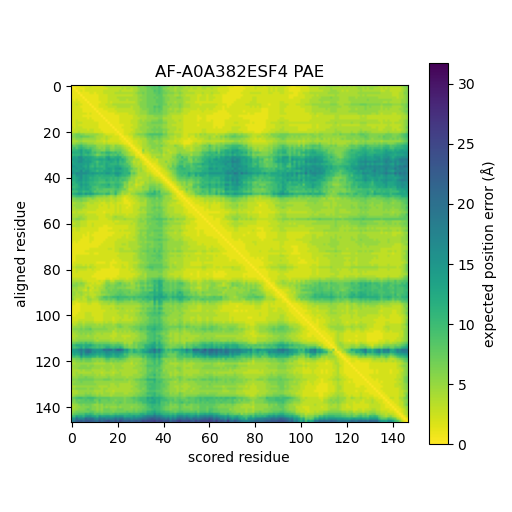86.62 89 GLN A CA 1
ATOM 704 C C . GLN A 1 89 ? -6.954 -1.036 17.809 1.00 86.62 89 GLN A C 1
ATOM 706 O O . GLN A 1 89 ? -7.794 -1.609 17.116 1.00 86.62 89 GLN A O 1
ATOM 711 N N . LEU A 1 90 ? -6.077 -1.697 18.558 1.00 88.00 90 LEU A N 1
ATOM 712 C CA . LEU A 1 90 ? -6.109 -3.145 18.753 1.00 88.00 90 LEU A CA 1
ATOM 713 C C . LEU A 1 90 ? -6.671 -3.494 20.130 1.00 88.00 90 LEU A C 1
ATOM 715 O O . LEU A 1 90 ? -6.372 -2.840 21.130 1.00 88.00 90 LEU A O 1
ATOM 719 N N . THR A 1 91 ? -7.497 -4.541 20.187 1.00 86.50 91 THR A N 1
ATOM 720 C CA . THR A 1 91 ? -7.938 -5.120 21.461 1.00 86.50 91 THR A CA 1
ATOM 721 C C . THR A 1 91 ? -6.713 -5.579 22.255 1.00 86.50 91 THR A C 1
ATOM 723 O O . THR A 1 91 ? -5.812 -6.203 21.699 1.00 86.50 91 THR A O 1
ATOM 726 N N . SER A 1 92 ? -6.677 -5.286 23.559 1.00 88.88 92 SER A N 1
ATOM 727 C CA . SER A 1 92 ? -5.567 -5.701 24.426 1.00 88.88 92 SER A CA 1
ATOM 728 C C . SER A 1 92 ? -5.313 -7.210 24.320 1.00 88.88 92 SER A C 1
ATOM 730 O O . SER A 1 92 ? -6.256 -8.003 24.319 1.00 88.88 92 SER A O 1
ATOM 732 N N . GLY A 1 93 ? -4.042 -7.599 24.196 1.00 87.69 93 GLY A N 1
ATOM 733 C CA . GLY A 1 93 ? -3.637 -8.997 24.026 1.00 87.69 93 GLY A CA 1
ATOM 734 C C . GLY A 1 93 ? -3.874 -9.578 22.626 1.00 87.69 93 GLY A C 1
ATOM 735 O O . GLY A 1 93 ? -3.738 -10.787 22.452 1.00 87.69 93 GLY A O 1
ATOM 736 N N . ARG A 1 94 ? -4.236 -8.760 21.628 1.00 86.44 94 ARG A N 1
ATOM 737 C CA . ARG A 1 94 ? -4.274 -9.160 20.213 1.00 86.44 94 ARG A CA 1
ATOM 738 C C . ARG A 1 94 ? -3.077 -8.592 19.460 1.00 86.44 94 ARG A C 1
ATOM 740 O O . ARG A 1 94 ? -2.736 -7.425 19.624 1.00 86.44 94 ARG A O 1
ATOM 747 N N . GLU A 1 95 ? -2.523 -9.396 18.563 1.00 89.88 95 GLU A N 1
ATOM 748 C CA . GLU A 1 95 ? -1.528 -8.970 17.581 1.00 89.88 95 GLU A CA 1
ATOM 749 C C . GLU A 1 95 ? -2.143 -9.057 16.191 1.00 89.88 95 GLU A C 1
ATOM 751 O O . GLU A 1 95 ? -2.591 -10.127 15.793 1.00 89.88 95 GLU A O 1
ATOM 756 N N . LEU A 1 96 ? -2.188 -7.948 15.452 1.00 91.12 96 LEU A N 1
ATOM 757 C CA . LEU A 1 96 ? -2.755 -7.946 14.107 1.00 91.12 96 LEU A CA 1
ATOM 758 C C . LEU A 1 96 ? -1.803 -8.625 13.120 1.00 91.12 96 LEU A C 1
ATOM 760 O O . LEU A 1 96 ? -0.712 -8.126 12.855 1.00 91.12 96 LEU A O 1
ATOM 764 N N . GLN A 1 97 ? -2.259 -9.723 12.521 1.00 93.62 97 GLN A N 1
ATOM 765 C CA . GLN A 1 97 ? -1.518 -10.459 11.501 1.00 93.62 97 GLN A CA 1
ATOM 766 C C . GLN A 1 97 ? -2.234 -10.363 10.155 1.00 93.62 97 GLN A C 1
ATOM 768 O O . GLN A 1 97 ? -3.390 -10.768 10.014 1.00 93.62 97 GLN A O 1
ATOM 773 N N . VAL A 1 98 ? -1.550 -9.814 9.150 1.00 94.19 98 VAL A N 1
ATOM 774 C CA . VAL A 1 98 ? -2.118 -9.566 7.820 1.00 94.19 98 VAL A CA 1
ATOM 775 C C . VAL A 1 98 ? -1.140 -10.024 6.752 1.00 94.19 98 VAL A C 1
ATOM 777 O O . VAL A 1 98 ? 0.041 -9.696 6.792 1.00 94.19 98 VAL A O 1
ATOM 780 N N . PHE A 1 99 ? -1.662 -10.728 5.755 1.00 95.75 99 PHE A N 1
ATOM 781 C CA . PHE A 1 99 ? -0.988 -10.961 4.489 1.00 95.75 99 PHE A CA 1
ATOM 782 C C . PHE A 1 99 ? -1.426 -9.899 3.474 1.00 95.75 99 PHE A C 1
ATOM 784 O O . PHE A 1 99 ? -2.626 -9.747 3.191 1.00 95.75 99 PHE A O 1
ATOM 791 N N . ASN A 1 100 ? -0.463 -9.149 2.938 1.00 94.12 100 ASN A N 1
ATOM 792 C CA . ASN A 1 100 ? -0.674 -8.168 1.880 1.00 94.12 100 ASN A CA 1
ATOM 793 C C . ASN A 1 100 ? 0.072 -8.581 0.604 1.00 94.12 100 ASN A C 1
ATOM 795 O O . ASN A 1 100 ? 1.129 -9.201 0.635 1.00 94.12 100 ASN A O 1
ATOM 799 N N . THR A 1 101 ? -0.511 -8.247 -0.542 1.00 93.31 101 THR A N 1
ATOM 800 C CA . THR A 1 101 ? 0.125 -8.400 -1.852 1.00 93.31 101 THR A CA 1
ATOM 801 C C . THR A 1 101 ? -0.169 -7.159 -2.674 1.00 93.31 101 THR A C 1
ATOM 803 O O . THR A 1 101 ? -1.219 -6.534 -2.518 1.00 93.31 101 THR A O 1
ATOM 806 N N . GLN A 1 102 ? 0.776 -6.784 -3.530 1.00 91.62 102 GLN A N 1
ATOM 807 C CA . GLN A 1 102 ? 0.617 -5.700 -4.491 1.00 91.62 102 GLN A CA 1
ATOM 808 C C . GLN A 1 102 ? 0.699 -6.288 -5.892 1.00 91.62 102 GLN A C 1
ATOM 810 O O . GLN A 1 102 ? 1.523 -7.161 -6.157 1.00 91.62 102 GLN A O 1
ATOM 815 N N . TRP A 1 103 ? -0.177 -5.807 -6.766 1.00 92.06 103 TRP A N 1
ATOM 816 C CA . TRP A 1 103 ? -0.357 -6.323 -8.114 1.00 92.06 103 TRP A CA 1
ATOM 817 C C . TRP A 1 103 ? -0.187 -5.170 -9.090 1.00 92.06 103 TRP A C 1
ATOM 819 O O . TRP A 1 103 ? -0.674 -4.064 -8.841 1.00 92.06 103 TRP A O 1
ATOM 829 N N . LEU A 1 104 ? 0.510 -5.427 -10.190 1.00 91.44 104 LEU A N 1
ATOM 830 C CA . LEU A 1 104 ? 0.742 -4.457 -11.251 1.00 91.44 104 LEU A CA 1
ATOM 831 C C . LEU A 1 104 ? -0.019 -4.895 -12.501 1.00 91.44 104 LEU A C 1
ATOM 833 O O . LEU A 1 104 ? -0.128 -6.087 -12.776 1.00 91.44 104 LEU A O 1
ATOM 837 N N . GLY A 1 105 ? -0.562 -3.924 -13.233 1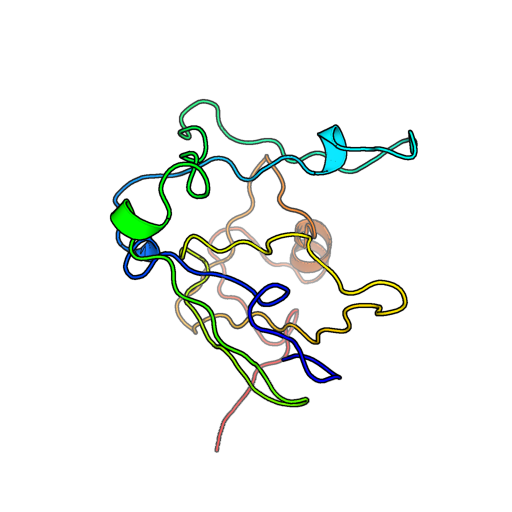.00 89.94 105 GLY A N 1
ATOM 838 C CA . GLY A 1 105 ? -1.138 -4.164 -14.552 1.00 89.94 105 GLY A CA 1
ATOM 839 C C . GLY A 1 105 ? -0.058 -4.252 -15.629 1.00 89.94 105 GLY A C 1
ATOM 840 O O . GLY A 1 105 ? 1.050 -3.741 -15.458 1.00 89.94 105 GLY A O 1
ATOM 841 N N . ASN A 1 106 ? -0.406 -4.842 -16.772 1.00 89.12 106 ASN A N 1
ATOM 842 C CA . ASN A 1 106 ? 0.504 -5.012 -17.913 1.00 89.12 106 ASN A CA 1
ATOM 843 C C . ASN A 1 106 ? 0.948 -3.677 -18.548 1.00 89.12 106 ASN A C 1
ATOM 845 O O . ASN A 1 106 ? 1.903 -3.634 -19.321 1.00 89.12 106 ASN A O 1
ATOM 849 N N . ASP A 1 107 ? 0.244 -2.585 -18.254 1.00 91.62 107 ASP A N 1
ATOM 850 C CA . ASP A 1 107 ? 0.522 -1.230 -18.730 1.00 91.62 107 ASP A CA 1
ATOM 851 C C . ASP A 1 107 ? 1.462 -0.435 -17.806 1.00 91.62 107 ASP A C 1
ATOM 853 O O . ASP A 1 107 ? 1.869 0.680 -18.148 1.00 91.62 107 ASP A O 1
ATOM 857 N N . VAL A 1 108 ? 1.846 -0.997 -16.656 1.00 92.31 108 VAL A N 1
ATOM 858 C CA . VAL A 1 108 ? 2.745 -0.343 -15.702 1.00 92.31 108 VAL A CA 1
ATOM 859 C C . VAL A 1 108 ? 4.168 -0.279 -16.253 1.00 92.31 108 VAL A C 1
ATOM 861 O O . VAL A 1 108 ? 4.718 -1.257 -16.763 1.00 92.31 108 VAL A O 1
ATOM 864 N N . LYS A 1 109 ? 4.789 0.893 -16.096 1.00 94.12 109 LYS A N 1
ATOM 865 C CA . LYS A 1 109 ? 6.194 1.138 -16.424 1.00 94.12 109 LYS A CA 1
ATOM 866 C C . LYS A 1 109 ? 7.007 1.444 -15.177 1.00 94.12 109 LYS A C 1
ATOM 868 O O . LYS A 1 109 ? 6.527 2.123 -14.267 1.00 94.12 109 LYS A O 1
ATOM 873 N N . VAL A 1 110 ? 8.257 0.994 -15.174 1.00 93.81 110 VAL A N 1
ATOM 874 C CA . VAL A 1 110 ? 9.245 1.361 -14.159 1.00 93.81 110 VAL A CA 1
ATOM 875 C C . VAL A 1 110 ? 9.471 2.869 -14.208 1.00 93.81 110 VAL A C 1
ATOM 877 O O . VAL A 1 110 ? 9.613 3.468 -15.274 1.00 93.81 110 VAL A O 1
ATOM 880 N N . HIS A 1 111 ? 9.521 3.501 -13.042 1.00 91.75 111 HIS A N 1
ATOM 881 C CA . HIS A 1 111 ? 9.868 4.908 -12.927 1.00 91.75 111 HIS A CA 1
ATOM 882 C C . HIS A 1 111 ? 10.669 5.134 -11.647 1.00 91.75 111 HIS A C 1
ATOM 884 O O . HIS A 1 111 ? 10.102 5.311 -10.567 1.00 91.75 111 HIS A O 1
ATOM 890 N N . PHE A 1 112 ? 11.995 5.120 -11.778 1.00 90.12 112 PHE A N 1
ATOM 891 C CA . PHE A 1 112 ? 12.890 5.433 -10.671 1.00 90.12 112 PHE A CA 1
ATOM 892 C C . PHE A 1 112 ? 12.815 6.916 -10.329 1.00 90.12 112 PHE A C 1
ATOM 894 O O . PHE A 1 112 ? 12.845 7.779 -11.210 1.00 90.12 112 PHE A O 1
ATOM 901 N N . LYS A 1 113 ? 12.755 7.205 -9.032 1.00 83.38 113 LYS A N 1
ATOM 902 C CA . LYS A 1 113 ? 12.708 8.559 -8.487 1.00 83.38 113 LYS A CA 1
ATOM 903 C C . LYS A 1 113 ? 13.903 8.778 -7.573 1.00 83.38 113 LYS A C 1
ATOM 905 O O . LYS A 1 113 ? 14.423 7.837 -6.990 1.00 83.38 113 LYS A O 1
ATOM 910 N N . SER A 1 114 ? 14.320 10.032 -7.430 1.00 77.56 114 SER A N 1
ATOM 911 C CA . SER A 1 114 ? 15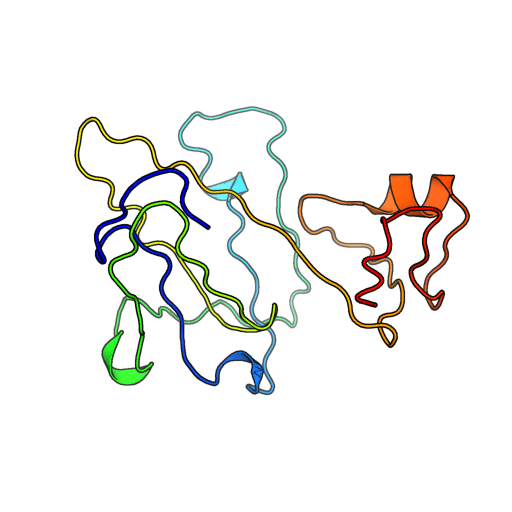.380 10.429 -6.492 1.00 77.56 114 SER A CA 1
ATOM 912 C C . SER A 1 114 ? 14.914 10.481 -5.033 1.00 77.56 114 SER A C 1
ATOM 914 O O . SER A 1 114 ? 15.683 10.859 -4.157 1.00 77.56 114 SER A O 1
ATOM 916 N N . TYR A 1 115 ? 13.643 10.172 -4.788 1.00 71.56 115 TYR A N 1
ATOM 917 C CA . TYR A 1 115 ? 13.014 10.144 -3.480 1.00 71.56 115 TYR A CA 1
ATOM 918 C C . TYR A 1 115 ? 12.237 8.834 -3.342 1.00 71.56 115 TYR A C 1
ATOM 920 O O . TYR A 1 115 ? 11.592 8.386 -4.296 1.00 71.56 115 TYR A O 1
ATOM 928 N N . GLY A 1 116 ? 12.378 8.199 -2.180 1.00 62.62 116 GLY A N 1
ATOM 929 C CA . GLY A 1 116 ? 12.036 6.796 -1.975 1.00 62.62 116 GLY A CA 1
ATOM 930 C C . GLY A 1 116 ? 10.760 6.589 -1.168 1.00 62.62 116 GLY A C 1
ATOM 931 O O . GLY A 1 116 ? 10.483 7.322 -0.220 1.00 62.62 116 GLY A O 1
ATOM 932 N N . MET A 1 117 ? 10.009 5.562 -1.568 1.00 62.81 117 MET A N 1
ATOM 933 C CA . MET A 1 117 ? 9.056 4.853 -0.714 1.00 62.81 117 MET A CA 1
ATOM 934 C C . MET A 1 117 ? 9.755 3.620 -0.134 1.00 62.81 117 MET A C 1
ATOM 936 O O . MET A 1 117 ? 10.601 3.037 -0.805 1.00 62.81 117 MET A O 1
ATOM 940 N N . ASP A 1 118 ? 9.377 3.211 1.074 1.00 66.06 118 ASP A N 1
ATOM 941 C CA . ASP A 1 118 ? 9.815 1.953 1.689 1.00 66.06 118 ASP A CA 1
ATOM 942 C C . ASP A 1 118 ? 8.740 0.869 1.442 1.00 66.06 118 ASP A C 1
ATOM 944 O O . ASP A 1 118 ? 7.560 1.140 1.703 1.00 66.06 118 ASP A O 1
ATOM 948 N N . PRO A 1 119 ? 9.075 -0.331 0.917 1.00 72.50 119 PRO A N 1
ATOM 949 C CA . PRO A 1 119 ? 10.393 -0.778 0.449 1.00 72.50 119 PRO A CA 1
ATOM 950 C C . PRO A 1 119 ? 10.818 -0.180 -0.896 1.00 72.50 119 PRO A C 1
ATOM 952 O O . PRO A 1 119 ? 10.053 -0.164 -1.863 1.00 72.50 119 PRO A O 1
ATOM 955 N N . ASP A 1 120 ? 12.087 0.235 -0.973 1.00 82.75 120 ASP A N 1
ATOM 956 C CA . ASP A 1 120 ? 12.716 0.638 -2.230 1.00 82.75 120 ASP A CA 1
ATOM 957 C C . ASP A 1 120 ? 13.217 -0.600 -2.987 1.00 82.75 120 ASP A C 1
ATOM 959 O O . ASP A 1 120 ? 14.098 -1.336 -2.540 1.00 82.75 120 ASP A O 1
ATOM 963 N N . HIS A 1 121 ? 12.642 -0.838 -4.164 1.00 87.25 121 HIS A N 1
ATOM 964 C CA . HIS A 1 121 ? 13.012 -1.948 -5.040 1.00 87.25 121 HIS A CA 1
ATOM 965 C C . HIS A 1 121 ? 14.000 -1.553 -6.149 1.00 87.25 121 HIS A C 1
ATOM 967 O O . HIS A 1 121 ? 14.302 -2.386 -7.008 1.00 87.25 121 HIS A O 1
ATOM 973 N N . THR A 1 122 ? 14.516 -0.319 -6.146 1.00 89.31 122 THR A N 1
ATOM 974 C CA . THR A 1 122 ? 15.378 0.226 -7.208 1.00 89.31 122 THR A CA 1
ATOM 975 C C . THR A 1 122 ? 16.607 -0.638 -7.460 1.00 89.31 122 THR A C 1
ATOM 977 O O . THR A 1 122 ? 16.859 -1.015 -8.604 1.00 89.31 122 THR A O 1
ATOM 980 N N . ASP A 1 123 ? 17.342 -1.014 -6.413 1.00 90.94 123 ASP A N 1
ATOM 981 C CA . ASP A 1 123 ? 18.563 -1.812 -6.566 1.00 90.94 123 ASP A CA 1
ATOM 982 C C . ASP A 1 123 ? 18.272 -3.214 -7.106 1.00 90.94 123 ASP A C 1
ATOM 984 O O . ASP A 1 123 ? 18.982 -3.695 -7.989 1.00 90.94 123 ASP A O 1
ATOM 988 N N . LYS A 1 124 ? 17.176 -3.844 -6.656 1.00 91.75 124 LYS A N 1
ATOM 989 C CA . LYS A 1 124 ? 16.720 -5.132 -7.196 1.00 91.75 124 LYS A CA 1
ATOM 990 C C . LYS A 1 124 ? 16.390 -4.999 -8.682 1.00 91.75 124 LYS A C 1
ATOM 992 O O . LYS A 1 124 ? 16.886 -5.781 -9.482 1.00 91.75 124 LYS A O 1
ATOM 997 N N . MET A 1 125 ? 15.579 -4.016 -9.065 1.00 93.44 125 MET A N 1
ATOM 998 C CA . MET A 1 125 ? 15.197 -3.805 -10.465 1.00 93.44 125 MET A CA 1
ATOM 999 C C . MET A 1 125 ? 16.425 -3.535 -11.353 1.00 93.44 125 MET A C 1
ATOM 1001 O O . MET A 1 125 ? 16.557 -4.136 -12.418 1.00 93.44 125 MET A O 1
ATOM 1005 N N . ARG A 1 126 ? 17.362 -2.695 -10.893 1.00 93.88 126 ARG A N 1
ATOM 1006 C CA . ARG A 1 126 ? 18.614 -2.400 -11.611 1.00 93.88 126 ARG A CA 1
ATOM 1007 C C . ARG A 1 126 ? 19.527 -3.611 -11.735 1.00 93.88 126 ARG A C 1
ATOM 1009 O O . ARG A 1 126 ? 20.147 -3.784 -12.778 1.00 93.88 126 ARG A O 1
ATOM 1016 N N . HIS A 1 127 ? 19.603 -4.453 -10.705 1.00 95.06 127 HIS A N 1
ATOM 1017 C CA . HIS A 1 127 ? 20.373 -5.697 -10.752 1.00 95.06 127 HIS A CA 1
ATOM 1018 C C . HIS A 1 127 ? 19.918 -6.612 -11.900 1.00 95.06 127 HIS A C 1
ATOM 1020 O O . HIS A 1 127 ? 20.753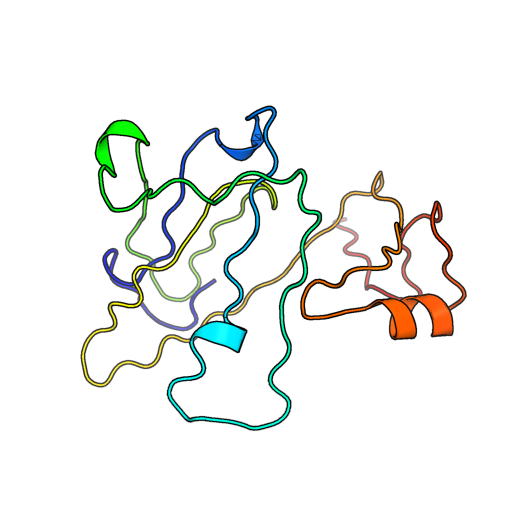 -7.216 -12.565 1.00 95.06 127 HIS A O 1
ATOM 1026 N N . TYR A 1 128 ? 18.613 -6.652 -12.179 1.00 95.19 128 TYR A N 1
ATOM 1027 C CA . TYR A 1 128 ? 18.033 -7.381 -13.313 1.00 95.19 128 TYR A CA 1
ATOM 1028 C C . TYR A 1 128 ? 17.973 -6.559 -14.616 1.00 95.19 128 TYR A C 1
ATOM 1030 O O . TYR A 1 128 ? 17.367 -6.991 -15.591 1.00 95.19 128 TYR A O 1
ATOM 1038 N N . GLY A 1 129 ? 18.621 -5.390 -14.667 1.00 95.06 129 GLY A N 1
ATOM 1039 C CA . GLY A 1 129 ? 18.787 -4.597 -15.888 1.00 95.06 129 GLY A CA 1
ATOM 1040 C C . GLY A 1 129 ? 17.628 -3.665 -16.248 1.00 95.06 129 GLY A C 1
ATOM 1041 O O . GLY A 1 129 ? 17.651 -3.094 -17.337 1.00 95.06 129 GLY A O 1
ATOM 1042 N N . MET A 1 130 ? 16.640 -3.473 -15.366 1.00 95.31 130 MET A N 1
ATOM 1043 C CA . MET A 1 130 ? 15.514 -2.569 -15.632 1.00 95.31 130 MET A CA 1
ATOM 1044 C C . MET A 1 130 ? 15.909 -1.088 -15.539 1.00 95.31 130 MET A C 1
ATOM 1046 O O . MET A 1 130 ? 16.665 -0.677 -14.652 1.00 95.31 130 MET A O 1
ATOM 1050 N N . ASN A 1 131 ? 15.311 -0.273 -16.409 1.00 95.19 131 ASN A N 1
ATOM 1051 C CA . ASN A 1 131 ? 15.442 1.181 -16.492 1.00 95.19 131 ASN A CA 1
ATOM 1052 C C . ASN A 1 131 ? 14.077 1.874 -16.369 1.00 95.19 131 ASN A C 1
ATOM 1054 O O . ASN A 1 131 ? 13.022 1.278 -16.578 1.00 95.19 131 ASN A O 1
ATOM 1058 N N . SER A 1 132 ? 14.081 3.178 -16.076 1.00 95.62 132 SER A N 1
ATOM 1059 C CA . SER A 1 132 ? 12.857 3.985 -16.160 1.00 95.62 132 SER A CA 1
ATOM 1060 C C . SER A 1 132 ? 12.276 3.943 -17.579 1.00 95.62 132 SER A C 1
ATOM 1062 O O . SER A 1 132 ? 12.972 4.261 -18.539 1.00 95.62 132 SER A O 1
ATOM 1064 N N . GLY A 1 133 ? 10.989 3.619 -17.696 1.00 96.31 133 GLY A N 1
ATOM 1065 C CA . GLY A 1 133 ? 10.271 3.443 -18.961 1.00 96.31 133 GLY A CA 1
ATOM 1066 C C . GLY A 1 133 ? 10.077 1.983 -19.376 1.00 96.31 133 GLY A C 1
ATOM 1067 O O . GLY A 1 133 ? 9.204 1.712 -20.207 1.00 96.31 133 GLY A O 1
ATOM 1068 N N . ASP A 1 134 ? 10.812 1.047 -18.773 1.00 95.94 134 ASP A N 1
ATOM 1069 C CA . ASP A 1 134 ? 10.691 -0.377 -19.085 1.00 95.94 134 ASP A CA 1
ATOM 1070 C C . ASP A 1 134 ? 9.382 -0.962 -18.545 1.00 95.94 134 ASP A C 1
ATOM 1072 O O . ASP A 1 134 ? 8.809 -0.476 -17.565 1.00 95.94 134 ASP A O 1
ATOM 1076 N N . ALA A 1 135 ? 8.877 -2.000 -19.218 1.00 93.44 135 ALA A N 1
ATOM 1077 C CA . ALA A 1 135 ? 7.809 -2.821 -18.660 1.00 93.44 135 ALA A CA 1
ATOM 1078 C C . ALA A 1 135 ? 8.357 -3.643 -17.487 1.00 93.44 135 ALA A C 1
ATOM 1080 O O . ALA A 1 135 ? 9.514 -4.056 -17.503 1.00 93.44 135 ALA A O 1
ATOM 1081 N N . VAL A 1 136 ? 7.515 -3.895 -16.489 1.00 91.56 136 VAL A N 1
ATOM 1082 C CA . VAL A 1 136 ? 7.843 -4.867 -15.445 1.00 91.56 136 VAL A CA 1
ATOM 1083 C C . VAL A 1 136 ? 7.596 -6.269 -15.999 1.00 91.56 136 VAL A C 1
ATOM 1085 O O . VAL A 1 136 ? 6.545 -6.509 -16.589 1.00 91.56 136 VAL A O 1
ATOM 1088 N N . ASP A 1 137 ? 8.548 -7.182 -15.817 1.00 89.00 137 ASP A N 1
ATOM 1089 C CA . ASP A 1 137 ? 8.466 -8.548 -16.333 1.00 89.00 137 ASP A CA 1
ATOM 1090 C C . ASP A 1 137 ? 8.832 -9.619 -15.287 1.00 89.00 137 ASP A C 1
ATOM 1092 O O . ASP A 1 137 ? 9.204 -9.330 -14.139 1.00 89.00 137 ASP A O 1
ATOM 1096 N N . GLY A 1 138 ? 8.737 -10.874 -15.738 1.00 89.75 138 GLY A N 1
ATOM 1097 C CA . GLY A 1 138 ? 9.008 -12.090 -14.975 1.00 89.75 138 GLY A CA 1
ATOM 1098 C C . GLY A 1 138 ? 10.421 -12.216 -14.399 1.00 89.75 138 GLY A C 1
ATOM 1099 O O . GLY A 1 138 ? 10.643 -13.084 -13.555 1.00 89.75 138 GLY A O 1
ATOM 1100 N N . SER A 1 139 ? 11.382 -11.389 -14.829 1.00 89.50 139 SER A N 1
ATOM 1101 C CA . SER A 1 139 ? 12.756 -11.443 -14.313 1.00 89.50 139 SER A CA 1
ATOM 1102 C C . SER A 1 139 ? 12.862 -10.908 -12.883 1.00 89.50 139 SER A C 1
ATOM 1104 O O . SER A 1 139 ? 13.694 -11.380 -12.108 1.00 89.50 139 SER A O 1
ATOM 1106 N N . VAL A 1 140 ? 11.994 -9.960 -12.505 1.00 90.00 140 VAL A N 1
ATOM 1107 C CA . VAL A 1 140 ? 12.011 -9.329 -11.174 1.00 90.00 140 VAL A CA 1
ATOM 1108 C C . VAL A 1 140 ? 10.804 -9.725 -10.336 1.00 90.00 140 VAL A C 1
ATOM 1110 O O . VAL A 1 140 ? 10.949 -9.934 -9.122 1.00 90.00 140 VAL A O 1
ATOM 1113 N N . TYR A 1 141 ? 9.625 -9.817 -10.953 1.00 90.00 141 TYR A N 1
ATOM 1114 C CA . TYR A 1 141 ? 8.374 -10.118 -10.264 1.00 90.00 141 TYR A CA 1
ATOM 1115 C C . TYR A 1 141 ? 7.656 -11.276 -10.949 1.00 90.00 141 TYR A C 1
ATOM 1117 O O . TYR A 1 141 ? 7.565 -11.284 -12.171 1.00 90.00 141 TYR A O 1
ATOM 1125 N N . PRO A 1 142 ? 7.134 -12.250 -10.187 1.00 90.94 142 PRO A N 1
ATOM 1126 C CA . PRO A 1 142 ? 6.420 -13.370 -10.775 1.00 90.94 142 PRO A CA 1
ATOM 1127 C C . PRO A 1 142 ? 5.163 -12.885 -11.502 1.00 90.94 142 PRO A C 1
ATOM 1129 O O . PRO A 1 142 ? 4.410 -12.058 -10.986 1.00 90.94 142 PRO A O 1
ATOM 1132 N N . GLU A 1 143 ? 4.926 -13.441 -12.684 1.00 89.81 143 GLU A N 1
ATOM 1133 C CA . GLU A 1 143 ? 3.703 -13.217 -13.445 1.00 89.81 143 GLU A CA 1
ATOM 1134 C C . GLU A 1 143 ? 2.613 -14.190 -12.981 1.00 89.81 143 GLU A C 1
ATOM 1136 O O . GLU A 1 143 ? 2.850 -15.390 -12.818 1.00 89.81 143 GLU A O 1
ATOM 1141 N N . PHE A 1 144 ? 1.405 -13.670 -12.776 1.00 85.38 144 PHE A N 1
ATOM 1142 C CA . PHE A 1 144 ? 0.229 -14.473 -12.461 1.00 85.38 144 PHE A CA 1
ATOM 1143 C C . PHE A 1 144 ? -0.619 -14.648 -13.720 1.00 85.38 144 PHE A C 1
ATOM 1145 O O . PHE A 1 144 ? -1.494 -13.841 -14.025 1.00 85.38 144 PHE A O 1
ATOM 1152 N N . ASN A 1 145 ? -0.348 -15.727 -14.450 1.00 80.81 145 ASN A N 1
ATOM 1153 C CA . ASN A 1 145 ? -1.122 -16.113 -15.622 1.00 80.81 145 ASN A CA 1
ATOM 1154 C C . ASN A 1 145 ? -2.343 -16.924 -15.171 1.00 80.81 145 ASN A C 1
ATOM 1156 O O . ASN A 1 145 ? -2.221 -18.093 -14.806 1.00 80.81 145 ASN A O 1
ATOM 1160 N N . ILE A 1 146 ? -3.515 -16.286 -15.151 1.00 73.44 146 ILE A N 1
ATOM 1161 C CA . ILE A 1 146 ? -4.785 -16.988 -14.942 1.00 73.44 146 ILE A CA 1
ATOM 1162 C C . ILE A 1 146 ? -5.184 -17.600 -16.288 1.00 73.44 146 ILE A C 1
ATOM 1164 O O . ILE A 1 146 ? -5.397 -16.870 -17.257 1.00 73.44 146 ILE A O 1
ATOM 1168 N N . LEU A 1 147 ? -5.201 -18.935 -16.327 1.00 56.81 147 LEU A N 1
ATOM 1169 C CA . LEU A 1 147 ? -5.646 -19.758 -17.457 1.00 56.81 147 LEU A CA 1
ATOM 1170 C C . LEU A 1 147 ? -7.159 -19.655 -17.680 1.00 56.81 147 LEU A C 1
ATOM 1172 O O . LEU A 1 147 ? -7.896 -19.555 -16.671 1.00 56.81 147 LEU A O 1
#

Radius of gyration: 17.76 Å; Cα contacts (8 Å, |Δi|>4): 181; chains: 1; bounding box: 39×40×44 Å

InterPro domains:
  IPR008775 Phytanoyl-CoA dioxygenase-like [PF05721] (7-93)

pLDDT: mean 88.92, std 8.82, range [56.81, 98.19]

Foldseek 3Di:
DWQAWDDQLQFKKFQPPQLVDPAAEQDDFVQVVPVVPDPPDDGFDDDPRHHHDPPCVVCVVVSVMDTDTDGRPDDDDDDPSIDMDGNPDDDPPDDTGDDDDDDDDQPDFDDDDPTDDPPDCVVVCVVLPHDGGDGDDCSRDNDDDDD

Secondary structure (DSSP, 8-state):
-BSS-B-TTTSEEE-TTGGG-S--BPPP-HHHH-TT--SS-------TTSBPPP-SGGGTTTTT-B---B-TT------TTS-EEE---PPTT----B-------TT-B----SS-PSSP-HHHHHHTT--TTPBP-TTTS------

Mean predicted aligned error: 5.6 Å